Protein AF-A0A7K3M6I9-F1 (afdb_monomer)

Sequence (112 aa):
MSGDDETELVDNAYKLALSDVLPRVREQVRNIDGALEAVVTALENEAWVSTTADVFDEELRDHKRNSSEAGDDCEDAFQTAHDNEPDEVPDDHPKARWSVGGSYPSSGNIPY

pLDDT: mean 84.84, std 17.8, range [35.72, 96.62]

Solvent-accessible surface area (backbone atoms only — not comparable to full-atom values): 6558 Å² total; per-residue (Å²): 131,84,75,77,80,76,68,52,72,33,62,19,33,46,40,53,51,40,61,66,46,50,64,54,51,55,48,52,42,51,50,54,51,52,55,48,50,53,52,52,54,38,45,77,68,59,75,54,85,47,78,65,41,54,56,49,51,54,54,49,52,54,49,45,51,55,51,47,54,56,34,51,54,48,48,50,53,52,49,54,54,38,71,73,45,61,70,56,33,42,63,85,39,71,45,39,69,44,66,86,87,64,90,69,82,72,94,70,79,84,81,129

Structure (mmCIF, N/CA/C/O backbone):
data_AF-A0A7K3M6I9-F1
#
_entry.id   AF-A0A7K3M6I9-F1
#
loop_
_atom_site.group_PDB
_atom_site.id
_atom_site.type_symbol
_atom_site.label_atom_id
_atom_site.label_alt_id
_atom_site.label_comp_id
_atom_site.label_asym_id
_atom_site.label_entity_id
_atom_site.label_seq_id
_atom_site.pdbx_PDB_ins_code
_at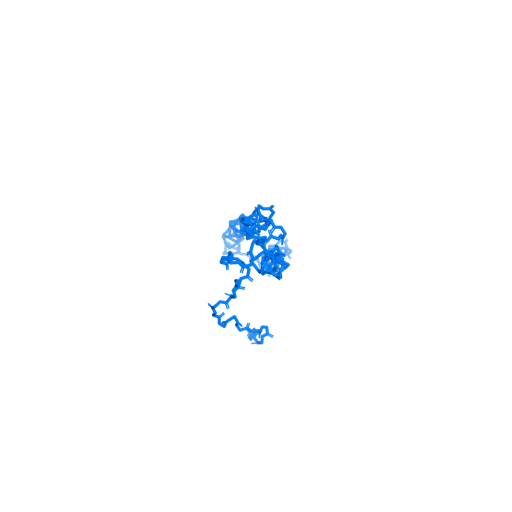om_site.Cartn_x
_atom_site.Cartn_y
_atom_site.Cartn_z
_atom_site.occupancy
_atom_site.B_iso_or_equiv
_atom_site.auth_seq_id
_atom_site.auth_comp_id
_atom_site.auth_asym_id
_atom_site.auth_atom_id
_atom_site.pdbx_PDB_model_num
ATOM 1 N N . MET A 1 1 ? 30.300 4.276 -46.626 1.00 41.75 1 MET A N 1
ATOM 2 C CA . MET A 1 1 ? 29.145 3.487 -46.172 1.00 41.75 1 MET A CA 1
ATOM 3 C C . MET A 1 1 ? 29.087 3.699 -44.675 1.00 41.75 1 MET A C 1
ATOM 5 O O . MET A 1 1 ? 29.868 3.075 -43.969 1.00 41.75 1 MET A O 1
ATOM 9 N N . SER A 1 2 ? 28.326 4.693 -44.221 1.00 47.41 2 SER A N 1
ATOM 10 C CA . SER A 1 2 ? 28.057 4.855 -42.793 1.00 47.41 2 SER A CA 1
ATOM 11 C C . SER A 1 2 ? 27.137 3.702 -42.425 1.00 47.41 2 SER A C 1
ATOM 13 O O . SER A 1 2 ? 26.034 3.632 -42.957 1.00 47.41 2 SER A O 1
ATOM 15 N N . GLY A 1 3 ? 27.651 2.728 -41.678 1.00 49.16 3 GLY A N 1
ATOM 16 C CA . GLY A 1 3 ? 26.789 1.754 -41.029 1.00 49.16 3 GLY A CA 1
ATOM 17 C C . GLY A 1 3 ? 26.069 2.525 -39.945 1.00 49.16 3 GLY A C 1
ATOM 18 O O . GLY A 1 3 ? 26.711 2.925 -38.977 1.00 49.16 3 GLY A O 1
ATOM 19 N N . ASP A 1 4 ? 24.800 2.838 -40.181 1.00 53.09 4 ASP A N 1
ATOM 20 C CA . ASP A 1 4 ? 23.910 3.190 -39.091 1.00 53.09 4 ASP A CA 1
ATOM 21 C C . ASP A 1 4 ? 23.962 1.994 -38.140 1.00 53.09 4 ASP A C 1
ATOM 23 O O . ASP A 1 4 ? 23.646 0.866 -38.520 1.00 53.09 4 ASP A O 1
ATOM 27 N N . ASP A 1 5 ? 24.529 2.227 -36.962 1.00 59.25 5 ASP A N 1
ATOM 28 C CA . ASP A 1 5 ? 24.562 1.274 -35.864 1.00 59.25 5 ASP A CA 1
ATOM 29 C C . ASP A 1 5 ? 23.104 1.156 -35.400 1.00 59.25 5 ASP A C 1
ATOM 31 O O . ASP A 1 5 ? 22.644 1.914 -34.547 1.00 59.25 5 ASP A O 1
ATOM 35 N N . GLU A 1 6 ? 22.321 0.333 -36.106 1.00 62.00 6 GLU A N 1
ATOM 36 C CA . GLU A 1 6 ? 20.934 0.030 -35.769 1.00 62.00 6 GLU A CA 1
ATOM 37 C C . GLU A 1 6 ? 20.958 -0.677 -34.416 1.00 62.00 6 GLU A C 1
ATOM 39 O O . GLU A 1 6 ? 21.158 -1.886 -34.325 1.00 62.00 6 GLU A O 1
ATOM 44 N N . THR A 1 7 ? 20.837 0.107 -33.348 1.00 75.19 7 THR A N 1
ATOM 45 C CA . THR A 1 7 ? 20.783 -0.408 -31.985 1.00 75.19 7 THR A CA 1
ATOM 46 C C . THR A 1 7 ? 19.500 -1.218 -31.865 1.00 75.19 7 THR A C 1
ATOM 48 O O . THR A 1 7 ? 18.405 -0.679 -32.043 1.00 75.19 7 THR A O 1
ATOM 51 N N . GLU A 1 8 ? 19.634 -2.523 -31.633 1.00 87.81 8 GLU A N 1
ATOM 52 C CA . GLU A 1 8 ? 18.488 -3.416 -31.504 1.00 87.81 8 GLU A CA 1
ATOM 53 C C . GLU A 1 8 ? 17.675 -2.997 -30.274 1.00 87.81 8 GLU A C 1
ATOM 55 O O . GLU A 1 8 ? 18.220 -2.803 -29.185 1.00 87.81 8 GLU A O 1
ATOM 60 N N . LEU A 1 9 ? 16.366 -2.815 -30.455 1.00 93.31 9 LEU A N 1
ATOM 61 C CA . LEU A 1 9 ? 15.448 -2.597 -29.345 1.00 93.31 9 LEU A CA 1
ATOM 62 C C . LEU A 1 9 ? 15.080 -3.956 -28.757 1.00 93.31 9 LEU A C 1
ATOM 64 O O . LEU A 1 9 ? 14.647 -4.854 -29.475 1.00 93.31 9 LEU A O 1
ATOM 68 N N . VAL A 1 10 ? 15.270 -4.098 -27.451 1.00 92.62 10 VAL A N 1
ATOM 69 C CA . VAL A 1 10 ? 14.970 -5.314 -26.695 1.00 92.62 10 VAL A CA 1
ATOM 70 C C . VAL A 1 10 ? 14.057 -4.994 -25.520 1.00 92.62 10 VAL A C 1
ATOM 72 O O . VAL A 1 10 ? 13.992 -3.851 -25.059 1.00 92.62 10 VAL A O 1
ATOM 75 N N . ASP A 1 11 ? 13.383 -6.019 -24.999 1.00 94.31 11 ASP A N 1
ATOM 76 C CA . ASP A 1 11 ? 12.504 -5.886 -23.840 1.00 94.31 11 ASP A CA 1
ATOM 77 C C . ASP A 1 11 ? 13.213 -5.217 -22.654 1.00 94.31 11 ASP A C 1
ATOM 79 O O . ASP A 1 11 ? 14.325 -5.577 -22.245 1.00 94.31 11 ASP A O 1
ATOM 83 N N . ASN A 1 12 ? 12.525 -4.260 -22.038 1.00 93.56 12 ASN A N 1
ATOM 84 C CA . ASN A 1 12 ? 12.988 -3.607 -20.828 1.00 93.56 12 ASN A CA 1
ATOM 85 C C . ASN A 1 12 ? 12.867 -4.560 -19.624 1.00 93.56 12 ASN A C 1
ATOM 87 O O . ASN A 1 12 ? 11.840 -4.610 -18.939 1.00 93.56 12 ASN A O 1
ATOM 91 N N . ALA A 1 13 ? 13.944 -5.289 -19.316 1.00 93.31 13 ALA A N 1
ATOM 92 C CA . ALA A 1 13 ? 13.991 -6.224 -18.190 1.00 93.31 13 ALA A CA 1
ATOM 93 C C . ALA A 1 13 ? 13.669 -5.566 -16.831 1.00 93.31 13 ALA A C 1
ATOM 95 O O . ALA A 1 13 ? 13.157 -6.230 -15.927 1.00 93.31 13 ALA A O 1
ATOM 96 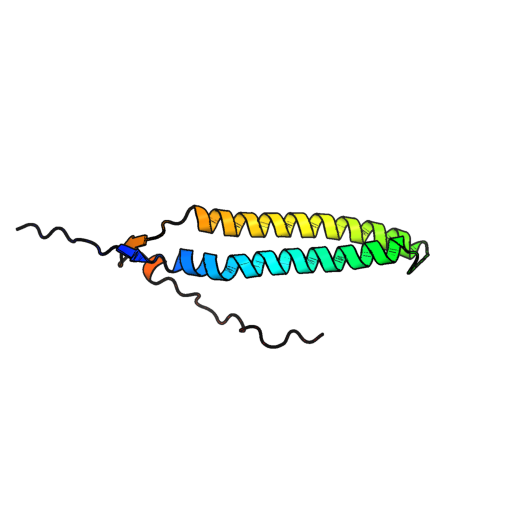N N . TYR A 1 14 ? 13.904 -4.257 -16.677 1.00 91.62 14 TYR A N 1
ATOM 97 C CA . TYR A 1 14 ? 13.497 -3.513 -15.483 1.00 91.62 14 TYR A CA 1
ATOM 98 C C . TYR A 1 14 ? 11.972 -3.348 -15.391 1.00 91.62 14 TYR A C 1
ATOM 100 O O . TYR A 1 14 ? 11.392 -3.627 -14.340 1.00 91.62 14 TYR A O 1
ATOM 108 N N . LYS A 1 15 ? 11.299 -2.979 -16.489 1.00 94.12 15 LYS A N 1
ATOM 109 C CA . LYS A 1 15 ? 9.827 -2.885 -16.533 1.00 94.12 15 LYS A CA 1
ATOM 110 C C . LYS A 1 15 ? 9.160 -4.243 -16.306 1.00 94.12 15 LYS A C 1
ATOM 112 O O . LYS A 1 15 ? 8.176 -4.334 -15.568 1.00 94.12 15 LYS A O 1
ATOM 117 N N . LEU A 1 16 ? 9.735 -5.309 -16.865 1.00 93.06 16 LEU A N 1
ATOM 118 C CA . LEU A 1 16 ? 9.290 -6.682 -16.610 1.00 93.06 16 LEU A CA 1
ATOM 119 C C . LEU A 1 16 ? 9.434 -7.067 -15.129 1.00 93.06 16 LEU A C 1
ATOM 121 O O . LEU A 1 16 ? 8.527 -7.670 -14.558 1.00 93.06 16 LEU A O 1
ATOM 125 N N . ALA A 1 17 ? 10.529 -6.673 -14.473 1.00 91.81 17 ALA A N 1
ATOM 126 C CA . ALA A 1 17 ? 10.705 -6.906 -13.040 1.00 91.81 17 ALA A CA 1
ATOM 127 C C . ALA A 1 17 ? 9.670 -6.141 -12.193 1.00 91.81 17 ALA A C 1
ATOM 129 O O . ALA A 1 17 ? 9.113 -6.705 -11.251 1.00 91.81 17 ALA A O 1
ATOM 130 N N . LEU A 1 18 ? 9.364 -4.885 -12.541 1.00 92.44 18 LEU A N 1
ATOM 131 C CA . LEU A 1 18 ? 8.294 -4.123 -11.886 1.00 92.44 18 LEU A CA 1
ATOM 132 C C . LEU A 1 18 ? 6.921 -4.783 -12.087 1.00 92.44 18 LEU A C 1
ATOM 134 O O . LEU A 1 18 ? 6.148 -4.881 -11.134 1.00 92.44 18 LEU A O 1
ATOM 138 N N . SER A 1 19 ? 6.652 -5.307 -13.288 1.00 93.00 19 SER A N 1
ATOM 139 C CA . SER A 1 19 ? 5.423 -6.049 -13.602 1.00 93.00 19 SER A CA 1
ATOM 140 C C . SER A 1 19 ? 5.250 -7.307 -12.740 1.00 93.00 19 SER A C 1
ATOM 142 O O . SER A 1 19 ? 4.132 -7.611 -12.330 1.00 93.00 19 SER A O 1
ATOM 144 N N . ASP A 1 20 ? 6.336 -8.030 -12.436 1.00 91.44 20 ASP A N 1
ATOM 145 C CA . ASP A 1 20 ? 6.303 -9.219 -11.562 1.00 91.44 20 ASP A CA 1
ATOM 146 C C . ASP A 1 20 ? 6.084 -8.859 -10.080 1.00 91.44 20 ASP A C 1
ATOM 148 O O . ASP A 1 20 ? 5.432 -9.593 -9.333 1.00 91.44 20 ASP A O 1
ATOM 152 N N . VAL A 1 21 ? 6.614 -7.716 -9.636 1.00 92.12 21 VAL A N 1
ATOM 153 C CA . VAL A 1 21 ? 6.567 -7.299 -8.225 1.00 92.12 21 VAL A CA 1
ATOM 154 C C . VAL A 1 21 ? 5.259 -6.594 -7.861 1.00 92.12 21 VAL A C 1
ATOM 156 O O . VAL A 1 21 ? 4.748 -6.806 -6.759 1.00 92.12 21 VAL A O 1
ATOM 159 N N . LEU A 1 22 ? 4.678 -5.803 -8.766 1.00 91.75 22 LEU A N 1
ATOM 160 C CA . LEU A 1 22 ? 3.458 -5.018 -8.525 1.00 91.75 22 LEU A CA 1
ATOM 161 C C . LEU A 1 22 ? 2.286 -5.827 -7.932 1.00 91.75 22 LEU A C 1
ATOM 163 O O . LEU A 1 22 ? 1.702 -5.387 -6.937 1.00 91.75 22 LEU A O 1
ATOM 167 N N . PRO A 1 23 ? 1.941 -7.024 -8.451 1.00 93.69 23 PRO A N 1
ATOM 168 C CA . PRO A 1 23 ? 0.900 -7.856 -7.852 1.00 93.69 23 PRO A CA 1
ATOM 169 C C . PRO A 1 23 ? 1.192 -8.240 -6.397 1.00 93.69 23 PRO A C 1
ATOM 171 O O . PRO A 1 23 ? 0.267 -8.296 -5.588 1.00 93.69 23 PRO A O 1
ATOM 174 N N . ARG A 1 24 ? 2.468 -8.469 -6.053 1.00 92.38 24 ARG A N 1
ATOM 175 C CA . ARG A 1 24 ? 2.888 -8.839 -4.693 1.00 92.38 24 ARG A CA 1
ATOM 176 C C . ARG A 1 24 ? 2.785 -7.654 -3.742 1.00 92.38 24 ARG A C 1
ATOM 178 O O . ARG A 1 24 ? 2.321 -7.834 -2.624 1.00 92.38 24 ARG A O 1
ATOM 185 N N . VAL A 1 25 ? 3.157 -6.450 -4.183 1.00 91.69 25 VAL A N 1
ATOM 186 C CA . VAL A 1 25 ? 2.973 -5.216 -3.393 1.00 91.69 25 VAL A CA 1
ATOM 187 C C . VAL A 1 25 ? 1.492 -5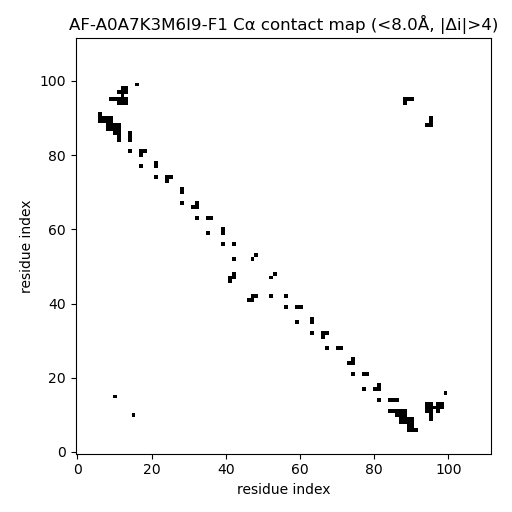.032 -3.054 1.00 91.69 25 VAL A C 1
ATOM 189 O O . VAL A 1 25 ? 1.138 -4.972 -1.880 1.00 91.69 25 VAL A O 1
ATOM 192 N N . ARG A 1 26 ? 0.617 -5.095 -4.064 1.00 93.25 26 ARG A N 1
ATOM 193 C CA . ARG A 1 26 ? -0.847 -5.012 -3.903 1.00 93.25 26 ARG A CA 1
ATOM 194 C C . ARG A 1 26 ? -1.422 -6.053 -2.954 1.00 93.25 26 ARG A C 1
ATOM 196 O O . ARG A 1 26 ? -2.411 -5.809 -2.270 1.00 93.25 26 ARG A O 1
ATOM 203 N N . GLU A 1 27 ? -0.898 -7.272 -2.996 1.00 93.94 27 GLU A N 1
ATOM 204 C CA . GLU A 1 27 ? -1.320 -8.343 -2.095 1.00 93.94 27 GLU A CA 1
ATOM 205 C C . GLU A 1 27 ? -0.906 -8.045 -0.650 1.00 93.94 27 GLU A C 1
ATOM 207 O O . GLU A 1 27 ? -1.731 -8.161 0.252 1.00 93.94 27 GLU A O 1
ATOM 212 N N . GLN A 1 28 ? 0.333 -7.604 -0.423 1.00 91.25 28 GLN A N 1
ATOM 213 C CA . GLN A 1 28 ? 0.822 -7.281 0.919 1.00 91.25 28 GLN A CA 1
ATOM 214 C C . GLN A 1 28 ? 0.064 -6.109 1.551 1.00 91.25 28 GLN A C 1
ATOM 216 O O . GLN A 1 28 ? -0.328 -6.210 2.712 1.00 91.25 28 GLN A O 1
ATOM 221 N N . VAL A 1 29 ? -0.210 -5.046 0.785 1.00 91.38 29 VAL A N 1
ATOM 222 C CA . VAL A 1 29 ? -1.018 -3.903 1.251 1.00 91.38 29 VAL A CA 1
ATOM 223 C C . VAL A 1 29 ? -2.403 -4.374 1.708 1.00 91.38 29 VAL A C 1
ATOM 225 O O . VAL A 1 29 ? -2.807 -4.112 2.840 1.00 91.38 29 VAL A O 1
ATOM 228 N N . ARG A 1 30 ? -3.089 -5.177 0.882 1.00 92.94 30 ARG A N 1
ATOM 229 C CA . ARG A 1 30 ? -4.409 -5.742 1.218 1.00 92.94 30 ARG A CA 1
ATOM 230 C C . ARG A 1 30 ? -4.380 -6.682 2.422 1.00 92.94 30 ARG A C 1
ATOM 232 O O . ARG A 1 30 ? -5.329 -6.693 3.201 1.00 92.94 30 ARG A O 1
ATOM 239 N N . ASN A 1 31 ? -3.320 -7.473 2.583 1.00 91.88 31 ASN A N 1
ATOM 240 C CA . ASN A 1 31 ? -3.189 -8.393 3.713 1.00 91.88 31 ASN A CA 1
ATOM 241 C C . ASN A 1 31 ? -3.047 -7.645 5.043 1.00 91.88 31 ASN A C 1
ATOM 243 O O . ASN A 1 31 ? -3.652 -8.053 6.034 1.00 91.88 31 ASN A O 1
ATOM 247 N N . ILE A 1 32 ? -2.271 -6.557 5.067 1.00 90.62 32 ILE A N 1
ATOM 248 C CA . ILE A 1 32 ? -2.105 -5.727 6.265 1.00 90.62 32 ILE A CA 1
ATOM 249 C C . ILE A 1 32 ? -3.423 -5.030 6.610 1.00 90.62 32 ILE A C 1
ATOM 251 O O . ILE A 1 32 ? -3.876 -5.134 7.750 1.00 90.62 32 ILE A O 1
ATOM 255 N N . ASP A 1 33 ? -4.066 -4.385 5.632 1.00 91.38 33 ASP A N 1
ATOM 256 C CA . ASP A 1 33 ? -5.344 -3.697 5.854 1.00 91.38 33 ASP A CA 1
ATOM 257 C C . ASP A 1 33 ? -6.426 -4.666 6.359 1.00 91.38 33 ASP A C 1
ATOM 259 O O . ASP A 1 33 ? -7.057 -4.423 7.388 1.00 91.38 33 ASP A O 1
ATOM 263 N N . GLY A 1 34 ? -6.559 -5.831 5.716 1.00 92.19 34 GLY A N 1
ATOM 264 C CA . GLY A 1 34 ? -7.519 -6.857 6.122 1.00 92.19 34 GLY A CA 1
ATOM 265 C C . GLY A 1 34 ? -7.263 -7.421 7.524 1.00 92.19 34 GLY A C 1
ATOM 266 O O . GLY A 1 34 ? -8.214 -7.679 8.264 1.00 92.19 34 GLY A O 1
ATOM 267 N N . ALA A 1 35 ? -5.998 -7.592 7.921 1.00 93.00 35 ALA A N 1
ATOM 268 C CA . ALA A 1 35 ? -5.654 -8.056 9.263 1.00 93.00 35 ALA A CA 1
ATOM 269 C C . ALA A 1 35 ? -6.029 -7.025 10.339 1.00 93.00 35 ALA A C 1
ATOM 271 O O . ALA A 1 35 ? -6.593 -7.395 11.369 1.00 93.00 35 ALA A O 1
ATOM 272 N N . LEU A 1 36 ? -5.753 -5.740 10.099 1.00 93.06 36 LEU A N 1
ATOM 273 C CA . LEU A 1 36 ? -6.090 -4.664 11.035 1.00 93.06 36 LEU A CA 1
ATOM 274 C C . LEU A 1 36 ? -7.607 -4.448 11.120 1.00 93.06 36 LEU A C 1
ATOM 276 O O . LEU A 1 36 ? -8.146 -4.333 12.221 1.00 93.06 36 LEU A O 1
ATOM 280 N N . GLU A 1 37 ? -8.310 -4.485 9.987 1.00 94.00 37 GLU A N 1
ATOM 281 C CA . GLU A 1 37 ? -9.773 -4.376 9.930 1.00 94.00 37 GLU A CA 1
ATOM 282 C C . GLU A 1 37 ? -10.474 -5.503 10.700 1.00 94.00 37 GLU A C 1
ATOM 284 O O . GLU A 1 37 ? -11.469 -5.269 11.390 1.00 94.00 37 GLU A O 1
ATOM 289 N N . ALA A 1 38 ? -9.940 -6.727 10.643 1.00 94.88 38 ALA A N 1
ATOM 290 C CA . ALA A 1 38 ? -10.484 -7.852 11.396 1.00 94.88 38 ALA A CA 1
ATOM 291 C C . ALA A 1 38 ? -10.398 -7.630 12.916 1.00 94.88 38 ALA A C 1
ATOM 293 O O . ALA A 1 38 ? -11.329 -7.984 13.643 1.00 94.88 38 ALA A O 1
ATOM 294 N N . VAL A 1 39 ? -9.307 -7.027 13.400 1.00 93.69 39 VAL A N 1
ATOM 295 C CA . VAL A 1 39 ? -9.148 -6.705 14.826 1.00 93.69 39 VAL A CA 1
ATOM 296 C C . VAL A 1 39 ? -10.104 -5.585 15.234 1.00 93.69 39 VAL A C 1
ATOM 298 O O . VAL A 1 39 ? -10.793 -5.739 16.241 1.00 93.69 39 VAL A O 1
ATOM 301 N N . VAL A 1 40 ? -10.214 -4.516 14.436 1.00 92.88 40 VAL A N 1
ATOM 302 C CA . VAL A 1 40 ? -11.187 -3.430 14.673 1.00 92.88 40 VAL A CA 1
ATOM 303 C C . VAL A 1 40 ? -12.607 -3.994 14.748 1.00 92.88 40 VAL A C 1
ATOM 305 O O . VAL A 1 40 ? -13.319 -3.761 15.722 1.00 92.88 40 VAL A O 1
ATOM 308 N N . THR A 1 41 ? -12.991 -4.834 13.784 1.00 94.31 41 THR A N 1
ATOM 309 C CA . THR A 1 41 ? -14.312 -5.481 13.763 1.00 94.31 41 THR A CA 1
ATOM 310 C C . THR A 1 41 ? -14.546 -6.329 15.017 1.00 94.31 41 THR A C 1
ATOM 312 O O . THR A 1 41 ? -15.643 -6.326 15.575 1.00 94.31 41 THR A O 1
ATOM 315 N N . ALA A 1 42 ? -13.539 -7.070 15.488 1.00 94.44 42 ALA A N 1
ATOM 316 C CA . ALA A 1 42 ? -13.666 -7.872 16.703 1.00 94.44 42 ALA A CA 1
ATOM 317 C C . ALA A 1 42 ? -13.888 -6.998 17.950 1.00 94.44 42 ALA A C 1
ATOM 319 O O . ALA A 1 42 ? -14.742 -7.327 18.776 1.00 94.44 42 ALA A O 1
ATOM 320 N N . LEU A 1 43 ? -13.166 -5.878 18.073 1.00 93.31 43 LEU A N 1
ATOM 321 C CA . LEU A 1 43 ? -13.344 -4.919 19.170 1.00 93.31 43 LEU A CA 1
ATOM 322 C C . LEU A 1 43 ? -14.737 -4.275 19.139 1.00 93.31 43 LEU A C 1
ATOM 324 O O . LEU A 1 43 ? -15.400 -4.217 20.173 1.00 93.31 43 LEU A O 1
ATOM 328 N N . GLU A 1 44 ? -15.226 -3.892 17.957 1.00 92.44 44 GLU A N 1
ATOM 329 C CA . GLU A 1 44 ? -16.582 -3.352 17.767 1.00 92.44 44 GLU A CA 1
ATOM 330 C C . GLU A 1 44 ? -17.688 -4.357 18.130 1.00 92.44 44 GLU A C 1
ATOM 332 O O . GLU A 1 44 ? -18.787 -3.961 18.514 1.00 92.44 44 GLU A O 1
ATOM 337 N N . ASN A 1 45 ? -17.398 -5.660 18.055 1.00 95.44 45 ASN A N 1
ATOM 338 C CA . ASN A 1 45 ? -18.297 -6.741 18.473 1.00 95.44 45 ASN A CA 1
ATOM 339 C C . ASN A 1 45 ? -18.069 -7.182 19.930 1.00 95.44 45 ASN A C 1
ATOM 341 O O . ASN A 1 45 ? -18.386 -8.316 20.292 1.00 95.44 45 ASN A O 1
ATOM 345 N N . GLU 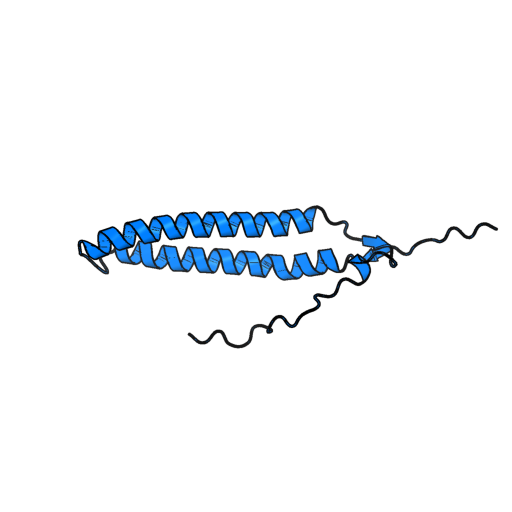A 1 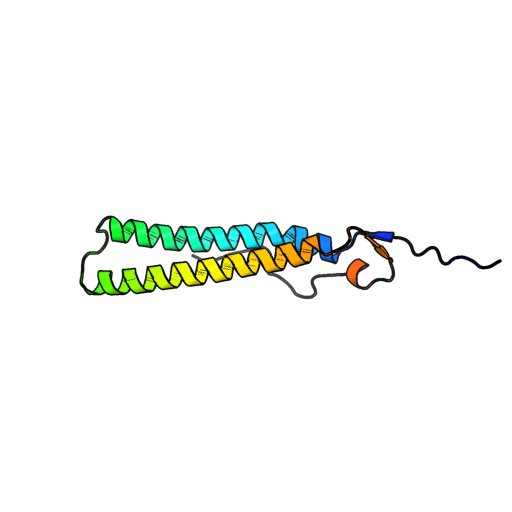46 ? -17.517 -6.300 20.768 1.00 92.81 46 GLU A N 1
ATOM 346 C CA . GLU A 1 46 ? -17.327 -6.519 22.206 1.00 92.81 46 GLU A CA 1
ATOM 347 C C . GLU A 1 46 ? -16.439 -7.738 22.542 1.00 92.81 46 GLU A C 1
ATOM 349 O O . GLU A 1 46 ? -16.511 -8.279 23.648 1.00 92.81 46 GLU A O 1
ATOM 354 N N . ALA A 1 47 ? -15.557 -8.175 21.626 1.00 93.75 47 ALA A N 1
ATOM 355 C CA . ALA A 1 47 ? -14.642 -9.297 21.886 1.00 93.75 47 ALA A CA 1
ATOM 356 C C . ALA A 1 47 ? -13.703 -9.024 23.075 1.00 93.75 47 ALA A C 1
ATOM 358 O O . ALA A 1 47 ? -13.229 -9.957 23.730 1.00 93.75 47 ALA A O 1
ATOM 359 N N . TRP A 1 48 ? -13.458 -7.745 23.372 1.00 94.00 48 TRP A N 1
ATOM 360 C CA . TRP A 1 48 ? -12.766 -7.288 24.567 1.00 94.00 48 TRP A CA 1
ATOM 361 C C . TRP A 1 48 ? -13.310 -5.928 25.019 1.00 94.00 48 TRP A C 1
ATOM 363 O O . TRP A 1 48 ? -13.204 -4.948 24.293 1.00 94.00 48 TRP A O 1
ATOM 373 N N . VAL A 1 49 ? -13.864 -5.861 26.237 1.00 94.31 49 VAL A N 1
ATOM 374 C CA . VAL A 1 49 ? -14.439 -4.630 26.809 1.00 94.31 49 VAL A CA 1
ATOM 375 C C . VAL A 1 49 ? -13.692 -4.240 28.081 1.00 94.31 49 VAL A C 1
ATOM 377 O O . VAL A 1 49 ? -13.778 -4.916 29.108 1.00 94.31 49 VAL A O 1
ATOM 380 N N . SER A 1 50 ? -12.929 -3.151 28.014 1.00 93.94 50 SER A N 1
ATOM 381 C CA . SER A 1 50 ? -12.251 -2.522 29.153 1.00 93.94 50 SER A CA 1
ATOM 382 C C . SER A 1 50 ? -11.734 -1.139 28.752 1.00 93.94 50 SER A C 1
ATOM 384 O O . SER A 1 50 ? -11.549 -0.882 27.571 1.00 93.94 50 SER A O 1
ATOM 386 N N . THR A 1 51 ? -11.366 -0.290 29.713 1.00 92.88 51 THR A N 1
ATOM 387 C CA . THR A 1 51 ? -10.698 0.991 29.405 1.00 92.88 51 THR A CA 1
ATOM 388 C C . THR A 1 51 ? -9.376 0.809 28.653 1.00 92.88 51 THR A C 1
ATOM 390 O O . THR A 1 51 ? -8.936 1.699 27.939 1.00 92.88 51 THR A O 1
ATOM 393 N N . THR A 1 52 ? -8.712 -0.338 28.823 1.00 95.06 52 THR A N 1
ATOM 394 C CA . THR A 1 52 ? -7.514 -0.690 28.050 1.00 95.06 52 THR A CA 1
ATOM 395 C C . THR A 1 52 ? -7.867 -1.057 26.610 1.00 95.06 52 THR A C 1
ATOM 397 O O . THR A 1 52 ? -7.086 -0.757 25.715 1.00 95.06 52 THR A O 1
ATOM 400 N N . ALA A 1 53 ? -9.035 -1.664 26.386 1.00 91.25 53 ALA A N 1
ATOM 401 C CA . ALA A 1 53 ? -9.532 -1.957 25.046 1.00 91.25 53 ALA A CA 1
ATOM 402 C C . ALA A 1 53 ? -9.841 -0.661 24.285 1.00 91.25 53 ALA A C 1
ATOM 404 O O . ALA A 1 53 ? -9.486 -0.567 23.120 1.00 91.25 53 ALA A O 1
ATOM 405 N N . ASP A 1 54 ? -10.402 0.350 24.959 1.00 92.69 54 ASP A N 1
ATOM 406 C CA . ASP A 1 54 ? -10.690 1.657 24.349 1.00 92.69 54 ASP A CA 1
ATOM 407 C C . ASP A 1 54 ? -9.406 2.358 23.864 1.00 92.69 54 ASP A C 1
ATOM 409 O O . ASP A 1 54 ? -9.340 2.822 22.729 1.00 92.69 54 ASP A O 1
ATOM 413 N N . VAL A 1 55 ? -8.358 2.387 24.702 1.00 95.62 55 VAL A N 1
ATOM 414 C CA . VAL A 1 55 ? -7.046 2.957 24.326 1.00 95.62 55 VAL A CA 1
ATOM 415 C C . VAL A 1 55 ? -6.409 2.163 23.185 1.00 95.62 55 VAL A C 1
ATOM 417 O O . VAL A 1 55 ? -5.856 2.743 22.256 1.00 95.62 55 VAL A O 1
ATOM 420 N N . PHE A 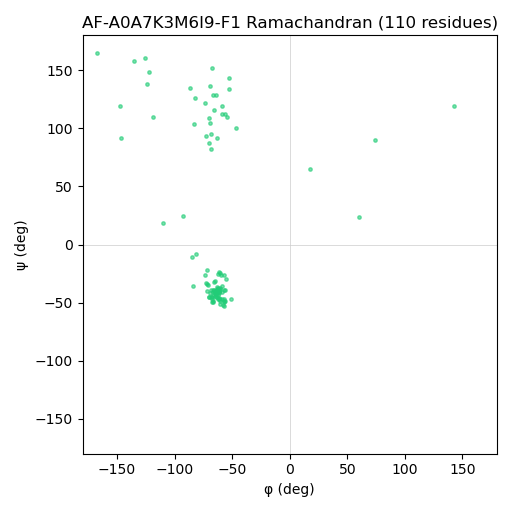1 56 ? -6.498 0.833 23.243 1.00 94.06 56 PHE A N 1
ATOM 421 C CA . PHE A 1 56 ? -5.972 -0.028 22.190 1.00 94.06 56 PHE A CA 1
ATOM 422 C C . PHE A 1 56 ? -6.711 0.164 20.856 1.00 94.06 56 PHE A C 1
ATOM 424 O O . PHE A 1 56 ? -6.055 0.190 19.820 1.00 94.06 56 PHE A O 1
ATOM 431 N N . ASP A 1 57 ? -8.040 0.322 20.859 1.00 94.12 57 ASP A N 1
ATOM 432 C CA . ASP A 1 57 ? -8.827 0.583 19.644 1.00 94.12 57 ASP A CA 1
ATOM 433 C C . ASP A 1 57 ? -8.418 1.908 18.984 1.00 94.12 57 ASP A C 1
ATOM 435 O O . ASP A 1 57 ? -8.222 1.960 17.770 1.00 94.12 57 ASP A O 1
ATOM 439 N N . GLU A 1 58 ? -8.216 2.966 19.774 1.00 94.81 58 GLU A N 1
ATOM 440 C CA . GLU A 1 58 ? -7.751 4.264 19.269 1.00 94.81 58 GLU A CA 1
ATOM 441 C C . GLU A 1 58 ? -6.367 4.150 18.603 1.00 94.81 58 GLU A C 1
ATOM 443 O O . GLU A 1 58 ? -6.203 4.535 17.441 1.00 94.81 58 GLU A O 1
ATOM 448 N N . GLU A 1 59 ? -5.391 3.543 19.289 1.00 95.62 59 GLU A N 1
ATOM 449 C CA . GLU A 1 59 ? -4.045 3.324 18.740 1.00 95.62 59 GLU A CA 1
ATOM 450 C C . GLU A 1 59 ? -4.064 2.431 17.489 1.00 95.62 59 GLU A C 1
ATOM 452 O O . GLU A 1 59 ? -3.342 2.687 16.520 1.00 95.62 59 GLU A O 1
ATOM 457 N N . LEU A 1 60 ? -4.906 1.394 17.479 1.00 94.44 60 LEU A N 1
ATOM 458 C CA . LEU A 1 60 ? -5.057 0.483 16.350 1.00 94.44 60 LEU A CA 1
ATOM 459 C C . LEU A 1 60 ? -5.619 1.200 15.119 1.00 94.44 60 LEU A C 1
ATOM 461 O O . LEU A 1 60 ? -5.111 0.997 14.015 1.00 94.44 60 LEU A O 1
ATOM 465 N N . ARG A 1 61 ? -6.640 2.047 15.285 1.00 94.38 61 ARG A N 1
ATOM 466 C CA . ARG A 1 61 ? -7.230 2.833 14.187 1.00 94.38 61 ARG A CA 1
ATOM 467 C C . ARG A 1 61 ? -6.224 3.815 13.597 1.00 94.38 61 ARG A C 1
ATOM 469 O O . ARG A 1 61 ? -6.137 3.937 12.373 1.00 94.38 61 ARG A O 1
ATOM 476 N N . ASP A 1 62 ? -5.430 4.459 14.446 1.00 94.94 62 ASP A N 1
ATOM 477 C CA . ASP A 1 62 ? -4.342 5.332 14.007 1.00 94.94 62 ASP A CA 1
ATOM 478 C C . ASP A 1 62 ? -3.270 4.556 13.240 1.00 94.94 62 ASP A C 1
ATOM 480 O O . ASP A 1 62 ? -2.845 4.976 12.159 1.00 94.94 62 ASP A O 1
ATOM 484 N N . HIS A 1 63 ? -2.869 3.391 13.750 1.00 92.62 63 HIS A N 1
ATOM 485 C CA . HIS A 1 63 ? -1.900 2.534 13.080 1.00 92.62 63 HIS A CA 1
ATOM 486 C C . HIS A 1 63 ? -2.421 2.009 11.740 1.00 92.62 63 HIS A C 1
ATOM 488 O O . HIS A 1 63 ? -1.670 1.980 10.763 1.00 92.62 63 HIS A O 1
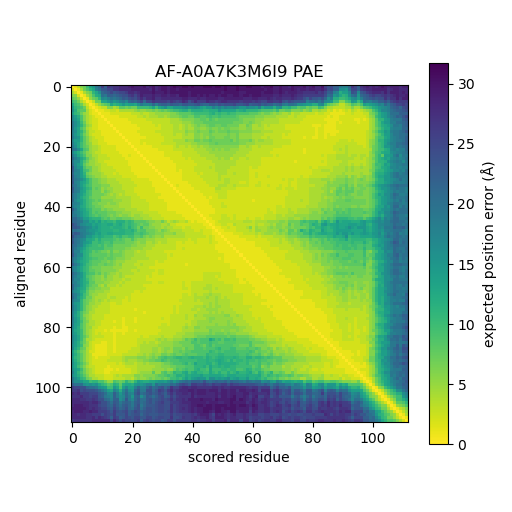ATOM 494 N N . LYS A 1 64 ? -3.706 1.643 11.666 1.00 93.38 64 LYS A N 1
ATOM 495 C CA . LYS A 1 64 ? -4.365 1.220 10.429 1.00 93.38 64 LYS A CA 1
ATOM 496 C C . LYS A 1 64 ? -4.347 2.323 9.382 1.00 93.38 64 LYS A C 1
ATOM 498 O O . LYS A 1 64 ? -3.949 2.059 8.250 1.00 93.38 64 LYS A O 1
ATOM 503 N N . ARG A 1 65 ? -4.725 3.550 9.752 1.00 93.62 65 ARG A N 1
ATOM 504 C CA . ARG A 1 65 ? -4.683 4.703 8.842 1.00 93.62 65 ARG A CA 1
ATOM 505 C C . ARG A 1 65 ? -3.273 4.924 8.296 1.00 93.62 65 ARG A C 1
ATOM 507 O O . ARG A 1 65 ? -3.092 4.916 7.086 1.00 93.62 65 ARG A O 1
ATOM 514 N N . ASN A 1 66 ? -2.280 5.026 9.178 1.00 93.81 66 ASN A N 1
ATOM 515 C CA . ASN A 1 66 ? -0.894 5.274 8.772 1.00 93.81 66 ASN A CA 1
ATOM 516 C C . ASN A 1 66 ? -0.331 4.137 7.903 1.00 93.81 66 ASN A C 1
ATOM 518 O O . ASN A 1 66 ? 0.411 4.386 6.957 1.00 93.81 66 ASN A O 1
ATOM 522 N N . SER A 1 67 ? -0.674 2.884 8.218 1.00 91.50 67 SER A N 1
ATOM 523 C CA . SER A 1 67 ? -0.230 1.723 7.437 1.00 91.50 67 SER A CA 1
ATOM 524 C C . SER A 1 67 ? -0.905 1.654 6.070 1.00 91.50 67 SER A C 1
ATOM 526 O O . SER A 1 67 ? -0.257 1.254 5.108 1.00 91.50 67 SER A O 1
ATOM 528 N N . SER A 1 68 ? -2.175 2.059 5.977 1.00 91.94 68 SER A N 1
ATOM 529 C CA . SER A 1 68 ? -2.894 2.140 4.700 1.00 91.94 68 SER A CA 1
ATOM 530 C C . SER A 1 68 ? -2.286 3.220 3.813 1.00 91.94 68 SER A C 1
ATOM 532 O O . SER A 1 68 ? -1.912 2.925 2.688 1.00 91.94 68 SER A O 1
ATOM 534 N N . GLU A 1 69 ? -2.067 4.424 4.353 1.00 94.19 69 GLU A N 1
ATOM 535 C CA . GLU A 1 69 ? -1.416 5.526 3.628 1.00 94.19 69 GLU A CA 1
ATOM 536 C C . GLU A 1 69 ? -0.019 5.127 3.126 1.00 94.19 69 GLU A C 1
ATOM 538 O O . GLU A 1 69 ? 0.296 5.300 1.954 1.00 94.19 69 GLU A O 1
ATOM 543 N N . ALA A 1 70 ? 0.806 4.508 3.979 1.00 93.25 70 ALA A N 1
ATOM 544 C CA . ALA A 1 70 ? 2.128 4.029 3.573 1.00 93.25 70 ALA A CA 1
ATOM 545 C C . ALA A 1 70 ? 2.067 2.892 2.533 1.00 93.25 70 ALA A C 1
ATOM 547 O O . ALA A 1 70 ? 2.974 2.753 1.707 1.00 93.25 70 ALA A O 1
ATOM 548 N N . GLY A 1 71 ? 1.031 2.053 2.595 1.00 92.38 71 GLY A N 1
ATOM 549 C CA . GLY A 1 71 ? 0.777 0.997 1.622 1.00 92.38 71 GLY A CA 1
ATOM 550 C C . GLY A 1 71 ? 0.398 1.556 0.254 1.00 92.38 71 GLY A C 1
ATOM 551 O O . GLY A 1 71 ? 0.994 1.152 -0.744 1.00 92.38 71 GLY A O 1
ATOM 552 N N . ASP A 1 72 ? -0.522 2.518 0.230 1.00 92.88 72 ASP A N 1
ATOM 553 C CA . ASP A 1 72 ? -0.962 3.223 -0.975 1.00 92.88 72 ASP A CA 1
ATOM 554 C C . ASP A 1 72 ? 0.207 3.985 -1.617 1.00 92.88 72 ASP A C 1
ATOM 556 O O . ASP A 1 72 ? 0.480 3.800 -2.801 1.00 92.88 72 ASP A O 1
ATOM 560 N N . ASP A 1 73 ? 0.990 4.730 -0.827 1.00 94.94 73 ASP A N 1
ATOM 561 C CA . ASP A 1 73 ? 2.198 5.425 -1.300 1.00 94.94 73 ASP A CA 1
ATOM 562 C C . ASP A 1 73 ? 3.213 4.453 -1.931 1.00 94.94 73 ASP A C 1
ATOM 564 O O . ASP A 1 73 ? 3.873 4.765 -2.928 1.00 94.94 73 ASP A O 1
ATOM 568 N N . CYS A 1 74 ? 3.361 3.258 -1.350 1.00 91.88 74 CYS A N 1
ATOM 569 C CA . CYS A 1 74 ? 4.231 2.217 -1.884 1.00 91.88 74 CYS A CA 1
ATOM 570 C C . CYS A 1 74 ? 3.697 1.685 -3.220 1.00 91.88 74 CYS A C 1
ATOM 572 O O . CYS A 1 74 ? 4.449 1.620 -4.195 1.00 91.88 74 CYS A O 1
ATOM 574 N N . GLU A 1 75 ? 2.412 1.328 -3.291 1.00 94.31 75 GLU A N 1
ATOM 575 C CA . GLU A 1 75 ? 1.785 0.880 -4.536 1.00 94.31 75 GLU A CA 1
ATOM 576 C C . GLU A 1 75 ? 1.926 1.935 -5.640 1.00 94.31 75 GLU A C 1
ATOM 578 O O . GLU A 1 75 ? 2.397 1.610 -6.735 1.00 94.31 75 GLU A O 1
ATOM 583 N N . ASP A 1 76 ? 1.610 3.192 -5.334 1.00 95.44 76 ASP A N 1
ATOM 584 C CA . ASP A 1 76 ? 1.696 4.313 -6.265 1.00 95.44 76 ASP A CA 1
ATOM 585 C C . ASP A 1 76 ? 3.127 4.542 -6.750 1.00 95.44 76 ASP A C 1
ATOM 587 O O . ASP A 1 76 ? 3.342 4.783 -7.941 1.00 95.44 76 ASP A O 1
ATOM 591 N N . ALA A 1 77 ? 4.131 4.415 -5.878 1.00 93.62 77 ALA A N 1
ATOM 592 C CA . ALA A 1 77 ? 5.531 4.543 -6.269 1.00 93.62 77 ALA A CA 1
ATOM 593 C C . ALA A 1 77 ? 5.958 3.447 -7.260 1.00 93.62 77 ALA A C 1
ATOM 595 O O . ALA A 1 77 ? 6.598 3.747 -8.273 1.00 93.62 77 ALA A O 1
ATOM 596 N N . PHE A 1 78 ? 5.587 2.186 -7.010 1.00 93.06 78 PHE A N 1
ATOM 597 C CA . PHE A 1 78 ? 5.890 1.079 -7.924 1.00 93.06 78 PHE A CA 1
ATOM 598 C C . PHE A 1 78 ? 5.110 1.188 -9.239 1.00 93.06 78 PHE A C 1
ATOM 600 O O . PHE A 1 78 ? 5.671 0.919 -10.302 1.00 93.06 78 PHE A O 1
ATOM 607 N N . GLN A 1 79 ? 3.842 1.602 -9.186 1.00 95.38 79 GLN A N 1
ATOM 608 C CA . GLN A 1 79 ? 2.997 1.760 -10.368 1.00 95.38 79 GLN A CA 1
ATOM 609 C C . GLN A 1 79 ? 3.491 2.924 -11.231 1.00 95.38 79 GLN A C 1
ATOM 611 O O . GLN A 1 79 ? 3.683 2.769 -12.433 1.00 95.38 79 GLN A O 1
ATOM 616 N N . THR A 1 80 ? 3.809 4.057 -10.607 1.00 96.62 80 THR A N 1
ATOM 617 C CA . THR A 1 80 ? 4.393 5.223 -11.279 1.00 96.62 80 THR A CA 1
ATOM 618 C C . THR A 1 80 ? 5.741 4.880 -11.901 1.00 96.62 80 THR A C 1
ATOM 620 O O . THR A 1 80 ? 6.021 5.295 -13.026 1.00 96.62 80 THR A O 1
ATOM 623 N N . ALA A 1 81 ? 6.589 4.120 -11.202 1.00 93.56 81 ALA A N 1
ATOM 624 C CA . ALA A 1 81 ? 7.838 3.642 -11.780 1.00 93.56 81 ALA A CA 1
ATOM 625 C C . ALA A 1 81 ? 7.565 2.762 -13.007 1.00 93.56 81 ALA A C 1
ATOM 627 O O . ALA A 1 81 ? 8.159 2.995 -14.048 1.00 93.56 81 ALA A O 1
ATOM 628 N N . HIS A 1 82 ? 6.634 1.812 -12.920 1.00 95.25 82 HIS A N 1
ATOM 629 C CA . HIS A 1 82 ? 6.290 0.922 -14.029 1.00 95.25 82 HIS A CA 1
ATOM 630 C C . HIS A 1 82 ? 5.756 1.675 -15.256 1.00 95.25 82 HIS A C 1
ATOM 632 O O . HIS A 1 82 ? 6.186 1.417 -16.380 1.00 95.25 82 HIS A O 1
ATOM 638 N N . ASP A 1 83 ? 4.838 2.615 -15.047 1.00 95.62 83 ASP A N 1
ATOM 639 C CA . ASP A 1 83 ? 4.137 3.303 -16.134 1.00 95.62 83 ASP A CA 1
ATOM 640 C C . ASP A 1 83 ? 5.022 4.312 -16.869 1.00 95.62 83 ASP A C 1
ATOM 642 O O . ASP A 1 83 ? 4.812 4.573 -18.053 1.00 95.62 83 ASP A O 1
ATOM 646 N N . ASN A 1 84 ? 6.043 4.842 -16.193 1.00 96.12 84 ASN A N 1
ATOM 647 C CA . ASN A 1 84 ? 7.021 5.745 -16.799 1.00 96.12 84 ASN A CA 1
ATOM 648 C C . ASN A 1 84 ? 8.130 5.018 -17.578 1.00 96.12 84 ASN A C 1
ATOM 650 O O . ASN A 1 84 ? 8.937 5.672 -18.243 1.00 96.12 84 ASN A O 1
ATOM 654 N N . GLU A 1 85 ? 8.202 3.689 -17.504 1.00 94.31 85 GLU A N 1
ATOM 655 C CA . GLU A 1 85 ? 9.211 2.914 -18.219 1.00 94.31 85 GLU A CA 1
ATOM 656 C C . GLU A 1 85 ? 8.752 2.568 -19.645 1.00 94.31 85 GLU A C 1
ATOM 658 O O . GLU A 1 85 ? 7.618 2.115 -19.841 1.00 94.31 85 GLU A O 1
ATOM 663 N N . PRO A 1 86 ? 9.620 2.724 -20.662 1.00 95.00 86 PRO A N 1
ATOM 664 C CA . PRO A 1 86 ? 9.323 2.241 -22.007 1.00 95.00 86 PRO A CA 1
ATOM 665 C C . PRO A 1 86 ? 9.276 0.706 -22.032 1.00 95.00 86 PRO A C 1
ATOM 667 O O . PRO A 1 86 ? 9.951 0.052 -21.232 1.00 95.00 86 PRO A O 1
ATOM 670 N N . ASP A 1 87 ? 8.489 0.139 -22.951 1.00 95.19 87 ASP A N 1
ATOM 671 C CA . ASP A 1 87 ? 8.388 -1.319 -23.135 1.00 95.19 87 ASP A CA 1
ATOM 672 C C . ASP A 1 87 ? 9.703 -1.920 -23.653 1.00 95.19 87 ASP A C 1
ATOM 674 O O . ASP A 1 87 ? 10.147 -2.959 -23.167 1.00 95.19 87 ASP A O 1
ATOM 678 N N . GLU A 1 88 ? 10.367 -1.210 -24.565 1.00 94.56 88 GLU A N 1
ATOM 679 C CA . GLU A 1 88 ? 11.633 -1.608 -25.177 1.00 94.56 88 GLU A CA 1
ATOM 680 C C . GLU A 1 88 ? 12.715 -0.549 -24.929 1.00 94.56 88 GLU A C 1
ATOM 682 O O . GLU A 1 88 ? 12.445 0.654 -24.839 1.00 94.56 88 GLU A O 1
ATOM 687 N N . VAL A 1 89 ? 13.962 -0.995 -24.821 1.00 93.00 89 VAL A N 1
ATOM 688 C CA . VAL A 1 89 ? 15.155 -0.153 -24.683 1.00 93.00 89 VAL A CA 1
ATOM 689 C C . VAL A 1 89 ? 16.256 -0.671 -25.612 1.00 93.00 89 VAL A C 1
ATOM 691 O O . VAL A 1 89 ? 16.229 -1.845 -25.970 1.00 93.00 89 VAL A O 1
ATOM 694 N N . PRO A 1 90 ? 17.243 0.158 -25.990 1.00 93.56 90 PRO A N 1
ATOM 695 C CA . PRO A 1 90 ? 18.426 -0.329 -26.697 1.00 93.56 90 PRO A CA 1
ATOM 696 C C . PRO A 1 90 ? 19.105 -1.496 -25.959 1.00 93.56 90 PRO A C 1
ATOM 698 O O . PRO A 1 90 ? 19.157 -1.506 -24.726 1.00 93.56 90 PRO A O 1
ATOM 701 N N . ASP A 1 91 ? 19.634 -2.474 -26.688 1.00 89.12 91 ASP A N 1
ATOM 702 C CA . ASP A 1 91 ? 20.284 -3.680 -26.147 1.00 89.12 91 ASP A CA 1
ATOM 703 C C . ASP A 1 91 ? 21.537 -3.407 -25.287 1.00 89.12 91 ASP A C 1
ATOM 705 O O . ASP A 1 91 ? 21.923 -4.211 -24.422 1.00 89.12 91 ASP A O 1
ATOM 709 N N . ASP A 1 92 ? 22.165 -2.255 -25.506 1.00 89.12 92 ASP A N 1
ATOM 710 C CA . ASP A 1 92 ? 23.280 -1.723 -24.732 1.00 89.12 92 ASP A CA 1
ATOM 711 C C . ASP A 1 92 ? 22.832 -0.948 -23.478 1.00 89.12 92 ASP A C 1
ATOM 713 O O . ASP A 1 92 ? 23.648 -0.673 -22.587 1.00 89.12 92 ASP A O 1
ATOM 717 N N . HIS A 1 93 ? 21.535 -0.655 -23.347 1.00 90.38 93 HIS A N 1
ATOM 718 C CA . HIS A 1 93 ? 20.980 0.071 -22.216 1.00 90.38 93 HIS A CA 1
ATOM 719 C C . HIS A 1 93 ? 21.038 -0.784 -20.934 1.00 90.38 93 HIS A C 1
ATOM 721 O O . HIS A 1 93 ? 20.640 -1.951 -20.939 1.00 90.38 93 HIS A O 1
ATOM 727 N N . PRO A 1 94 ? 21.428 -0.229 -19.766 1.00 88.38 94 PRO A N 1
ATOM 728 C CA . PRO A 1 94 ? 21.527 -0.999 -18.518 1.00 88.38 94 PRO A CA 1
ATOM 729 C C . PRO A 1 94 ? 20.237 -1.727 -18.115 1.00 88.38 94 PRO A C 1
ATOM 731 O O . PRO A 1 94 ? 20.286 -2.789 -17.496 1.00 88.38 94 PRO A O 1
ATOM 734 N N . LYS A 1 95 ? 19.078 -1.169 -18.487 1.00 90.25 95 LYS A N 1
ATOM 735 C CA . LYS A 1 95 ? 17.764 -1.767 -18.212 1.00 90.25 95 LYS A CA 1
ATOM 736 C C . LYS A 1 95 ? 17.454 -3.010 -19.056 1.00 90.25 95 LYS A C 1
ATOM 738 O O . LYS A 1 95 ? 16.667 -3.827 -18.596 1.00 90.25 95 LYS A O 1
ATOM 743 N N . ALA A 1 96 ? 18.107 -3.203 -20.207 1.00 89.56 96 ALA A N 1
ATOM 744 C CA . ALA A 1 96 ? 17.991 -4.425 -21.011 1.00 89.56 96 ALA A CA 1
ATOM 745 C C . ALA A 1 96 ? 18.555 -5.652 -20.276 1.00 89.56 96 ALA A C 1
ATOM 747 O O . ALA A 1 96 ? 18.086 -6.773 -20.439 1.00 89.56 96 ALA A O 1
ATOM 748 N N . ARG A 1 97 ? 19.572 -5.439 -19.430 1.00 86.56 97 ARG A N 1
ATOM 749 C CA . ARG A 1 97 ? 20.257 -6.490 -18.655 1.00 86.56 97 ARG A CA 1
ATOM 750 C C . ARG A 1 97 ? 19.956 -6.395 -17.166 1.00 86.56 97 ARG A C 1
ATOM 752 O O . ARG A 1 97 ? 20.710 -6.928 -16.346 1.00 86.56 97 ARG A O 1
ATOM 759 N N . TRP A 1 98 ? 18.882 -5.690 -16.810 1.00 86.94 98 TRP A N 1
ATOM 760 C CA . TRP A 1 98 ? 18.485 -5.555 -15.422 1.00 86.94 98 TRP A CA 1
ATOM 761 C C . TRP A 1 98 ? 18.225 -6.942 -14.841 1.00 86.94 98 TRP A C 1
ATOM 763 O O . TRP A 1 98 ? 17.365 -7.687 -15.301 1.00 86.94 98 TRP A O 1
ATOM 773 N N . SER A 1 99 ? 18.990 -7.289 -13.817 1.00 77.19 99 SER A N 1
ATOM 774 C CA . SER A 1 99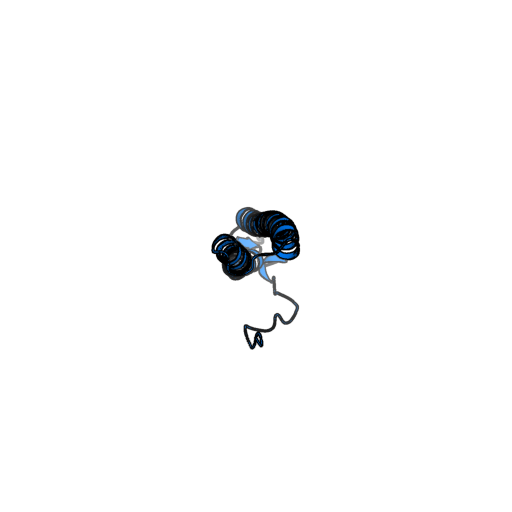 ? 18.746 -8.467 -13.002 1.00 77.19 99 SER A CA 1
ATOM 775 C C . SER A 1 99 ? 18.626 -7.999 -11.567 1.00 77.19 99 SER A C 1
ATOM 777 O O . SER A 1 99 ? 19.365 -7.119 -11.119 1.00 77.19 99 SER A O 1
ATOM 779 N N . VAL A 1 100 ? 17.664 -8.568 -10.848 1.00 62.84 100 VAL A N 1
ATOM 780 C CA . VAL A 1 100 ? 17.493 -8.303 -9.424 1.00 62.84 100 VAL A CA 1
ATOM 781 C C . VAL A 1 100 ? 18.675 -8.959 -8.705 1.00 62.84 100 VAL A C 1
ATOM 783 O O . VAL A 1 100 ? 18.652 -10.137 -8.357 1.00 62.84 100 VAL A O 1
ATOM 786 N N . GLY A 1 101 ? 19.777 -8.221 -8.585 1.00 50.78 101 GLY A N 1
ATOM 787 C CA . GLY A 1 101 ? 20.971 -8.649 -7.874 1.00 50.78 101 GLY A CA 1
ATOM 788 C C . GLY A 1 101 ? 20.685 -8.734 -6.379 1.00 50.78 101 GLY A C 1
ATOM 789 O O . GLY A 1 101 ? 20.778 -7.734 -5.676 1.00 50.78 101 GLY A O 1
ATOM 790 N N . GLY A 1 102 ? 20.343 -9.928 -5.900 1.00 42.03 102 GLY A N 1
ATOM 791 C CA . GLY A 1 102 ? 20.172 -10.226 -4.480 1.00 42.03 102 GLY A CA 1
ATOM 792 C C . GLY A 1 102 ? 19.015 -11.186 -4.253 1.00 42.03 102 GLY A C 1
ATOM 793 O O . GLY A 1 102 ? 17.880 -10.881 -4.599 1.00 42.03 102 GLY A O 1
ATOM 794 N N . SER A 1 103 ? 19.315 -12.354 -3.687 1.00 41.56 103 SER A N 1
ATOM 795 C CA . SER A 1 103 ? 18.354 -13.387 -3.309 1.00 41.56 103 SER A CA 1
ATOM 796 C C . SER A 1 103 ? 17.161 -12.807 -2.545 1.00 41.56 103 SER A C 1
ATOM 798 O O . SER A 1 103 ? 17.239 -12.597 -1.336 1.00 41.56 103 SER A O 1
ATOM 800 N N . TYR A 1 104 ? 16.035 -12.612 -3.223 1.00 44.09 104 TYR A N 1
ATOM 801 C CA . TYR A 1 104 ? 14.752 -12.610 -2.539 1.00 44.09 104 TYR A CA 1
ATOM 802 C C . TYR A 1 104 ? 14.451 -14.069 -2.188 1.00 44.09 104 TYR A C 1
ATOM 804 O O . TYR A 1 104 ? 14.457 -14.907 -3.096 1.00 44.09 104 TYR A O 1
ATOM 812 N N . PRO A 1 105 ? 14.250 -14.427 -0.905 1.00 39.44 105 PRO A N 1
ATOM 813 C CA . PRO A 1 105 ? 13.810 -15.769 -0.568 1.00 39.44 105 PRO A CA 1
ATOM 814 C C . PRO A 1 105 ? 12.474 -15.994 -1.276 1.00 39.44 105 PRO A C 1
ATOM 816 O O . PRO A 1 105 ? 11.478 -15.334 -0.985 1.00 39.44 105 PRO A O 1
ATOM 819 N N . SER A 1 106 ? 12.481 -16.894 -2.257 1.00 42.22 106 SER A N 1
ATOM 820 C CA . SER A 1 106 ? 11.275 -17.395 -2.900 1.00 42.22 106 SER A CA 1
ATOM 821 C C . SER A 1 106 ? 10.363 -17.930 -1.804 1.00 42.22 106 SER A C 1
ATOM 823 O O . SER A 1 106 ? 10.732 -18.926 -1.183 1.00 42.22 106 SER A O 1
ATOM 825 N N . SER A 1 107 ? 9.255 -17.231 -1.535 1.00 49.50 107 SER A N 1
ATOM 826 C CA . SER A 1 107 ? 7.981 -17.754 -1.009 1.00 49.50 107 SER A CA 1
ATOM 827 C C . SER A 1 107 ? 8.079 -19.143 -0.364 1.00 49.50 107 SER A C 1
ATOM 829 O O . SER A 1 107 ? 7.531 -20.136 -0.838 1.00 49.50 107 SER A O 1
ATOM 831 N N . GLY A 1 108 ? 8.828 -19.202 0.731 1.00 41.72 108 GLY A N 1
ATOM 832 C CA . GLY A 1 108 ? 9.234 -20.430 1.382 1.00 41.72 108 GLY A CA 1
ATOM 833 C C . GLY A 1 108 ? 9.298 -20.157 2.866 1.00 41.72 108 GLY A C 1
ATOM 834 O O . GLY A 1 108 ? 10.333 -19.747 3.379 1.00 41.72 108 GLY A O 1
ATOM 835 N N . ASN A 1 109 ? 8.171 -20.418 3.525 1.00 39.88 109 ASN A N 1
ATOM 836 C CA . ASN A 1 109 ? 7.984 -20.389 4.971 1.00 39.88 109 ASN A CA 1
ATOM 837 C C . ASN A 1 109 ? 7.930 -18.985 5.603 1.00 39.88 109 ASN A C 1
ATOM 839 O O . ASN A 1 109 ? 8.925 -18.460 6.094 1.00 39.88 109 ASN A O 1
ATOM 843 N N . ILE A 1 110 ? 6.719 -18.428 5.684 1.00 40.12 110 ILE A N 1
ATOM 844 C CA . ILE A 1 110 ? 6.347 -17.567 6.811 1.00 40.12 110 ILE A CA 1
ATOM 845 C C . ILE A 1 110 ? 5.905 -18.537 7.920 1.00 40.12 110 ILE A C 1
ATOM 847 O O . ILE A 1 110 ? 4.843 -19.145 7.775 1.00 40.12 110 ILE A O 1
ATOM 851 N N . PRO A 1 111 ? 6.713 -18.800 8.965 1.00 35.72 111 PRO A N 1
ATOM 852 C CA . PRO A 1 111 ? 6.196 -19.492 10.134 1.00 35.72 111 PRO A CA 1
ATOM 853 C C . PRO A 1 111 ? 5.175 -18.574 10.821 1.00 35.72 111 PRO A C 1
ATOM 855 O O . PRO A 1 111 ? 5.465 -17.399 11.045 1.00 35.72 111 PRO A O 1
ATOM 858 N N . TYR A 1 112 ? 3.989 -19.133 11.075 1.00 43.03 112 TYR A N 1
ATOM 859 C CA . TYR A 1 112 ? 2.927 -18.550 11.900 1.00 43.03 112 TYR A CA 1
ATOM 860 C C . TYR A 1 112 ? 3.433 -18.114 13.277 1.00 43.03 112 TYR A C 1
ATOM 862 O O . TYR A 1 112 ? 4.276 -18.849 13.850 1.00 43.03 112 TYR A O 1
#

Organism: NCBI:txid2650750

Radius of gyration: 22.21 Å; Cα contacts (8 Å, |Δi|>4): 76; chains: 1; bounding box: 47×26×76 Å

Mean predicted aligned error: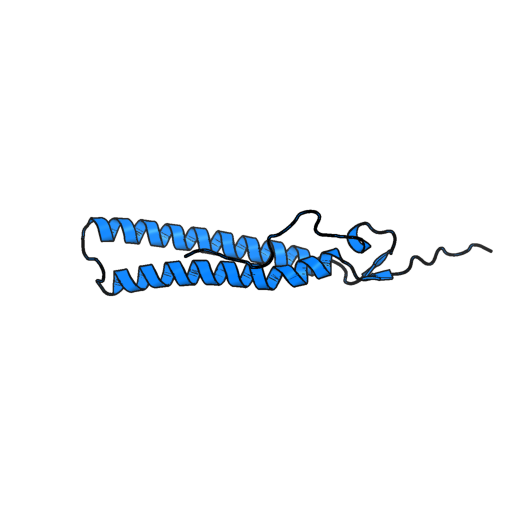 8.94 Å

Foldseek 3Di:
DPPPPPQDWDFQQQLVVLVVCLVVLVVVLVVLLVVLVVVLVCVVVPVDDDPVSVVVNVVSVVVSVVSNVVSVVVSCVSVVVNVPDDRIDGCPDPRVVDDPPDDDPPPDDPDD

Secondary structure (DSSP, 8-state):
--------EEE-HHHHHHHHHHHHHHHHHHHHHHHHHHHHHHHHTTSS-SHHHHHHHHHHHHHHHHHHHHHHHHHHHHHHHHHTS-SEEETTSGGGG----S----S-----

Nearest PDB structures (foldseek):
  2rmk-assembly1_B  TM=6.033E-01  e=7.832E+00  Homo sapiens
  6fbv-assembly1_D  TM=4.106E-01  e=6.919E+00  Mycobacterium tuberculosis H37Rv
  6he1-assembly1_A  TM=4.086E-01  e=5.745E+00  Pseudomonas aeruginosa